Protein AF-A0A8E0ID64-F1 (afdb_monomer)

Radius of gyration: 21.29 Å; Cα contacts (8 Å, |Δi|>4): 47; chains: 1; bounding box: 48×45×59 Å

pLDDT: mean 71.64, std 13.64, range [36.97, 92.06]

Secondary structure (DSSP, 8-state):
----HHHHHTTHHHHHHHHHHHHHHHHHHHHHS-----HHHHHHHHHHHHHHHHHHHHIIIIIHHHH-TT--HHHHHHHHHHHHHHHHHHHHHHHHHHHHHTTTTHHHHHHHHHHHH--

Nearest PDB structures (foldseek):
  5c21-assembly1_B  TM=4.325E-01  e=6.311E+00  Escherichia coli
  3g6b-assembly1_B  TM=3.910E-01  e=6.311E+00  Thermotoga maritima
  3g67-assembly1_B  TM=3.928E-01  e=7.588E+00  Thermotoga maritima

Sequence (119 aa):
FSLGTQGAMKWVPFCLTVINAVVAVEQVSKYWRRDSKLPFTKFGYVVQLISNFLSLSIIVAGSGTKLFPFLGQKGLSLATTVLLIGLGICFYLLVRIRLIEKNQDRYLQQINKFAQSIQ

Structure (mmCIF, N/CA/C/O backbone):
data_AF-A0A8E0ID64-F1
#
_entry.id   AF-A0A8E0ID64-F1
#
loop_
_atom_site.group_PDB
_atom_site.id
_atom_site.type_symbol
_atom_site.label_atom_id
_atom_site.label_alt_id
_atom_site.label_comp_id
_atom_site.label_asym_id
_atom_site.label_entity_id
_atom_site.label_seq_id
_atom_site.pdbx_PDB_ins_code
_atom_site.Cartn_x
_atom_site.Cartn_y
_atom_site.Cartn_z
_atom_site.occupancy
_atom_site.B_iso_or_equiv
_atom_site.auth_seq_id
_atom_site.auth_comp_id
_atom_site.auth_asym_id
_atom_site.auth_atom_id
_atom_site.pdbx_PDB_model_num
ATOM 1 N N . PHE A 1 1 ? 1.763 34.099 -22.390 1.00 45.59 1 PHE A N 1
ATOM 2 C CA . PHE A 1 1 ? 1.768 33.116 -21.287 1.00 45.59 1 PHE A CA 1
ATOM 3 C C . PHE A 1 1 ? 1.832 31.730 -21.929 1.00 45.59 1 PHE A C 1
ATOM 5 O O . PHE A 1 1 ? 0.821 31.249 -22.416 1.00 45.59 1 PHE A O 1
ATOM 12 N N . SER A 1 2 ? 3.032 31.166 -22.115 1.00 36.97 2 SER A N 1
ATOM 13 C CA . SER A 1 2 ? 3.183 29.899 -22.848 1.00 36.97 2 SER A CA 1
ATOM 14 C C . SER A 1 2 ? 2.834 28.730 -21.928 1.00 36.97 2 SER A C 1
ATOM 16 O O . SER A 1 2 ? 3.560 28.456 -20.972 1.00 36.97 2 SER A O 1
ATOM 18 N N . LEU A 1 3 ? 1.722 28.050 -22.217 1.00 50.12 3 LEU A N 1
ATOM 19 C CA . LEU A 1 3 ? 1.341 26.743 -21.667 1.00 50.12 3 LEU A CA 1
ATOM 20 C C . LEU A 1 3 ? 2.252 25.640 -22.247 1.00 50.12 3 LEU A C 1
ATOM 22 O O . LEU A 1 3 ? 1.797 24.656 -22.817 1.00 50.12 3 LEU A O 1
ATOM 26 N N . GLY A 1 4 ? 3.569 25.823 -22.145 1.00 45.56 4 GLY A N 1
ATOM 27 C CA . GLY A 1 4 ? 4.537 24.767 -22.407 1.00 45.56 4 GLY A CA 1
ATOM 28 C C . GLY A 1 4 ? 4.542 23.781 -21.243 1.00 45.56 4 GLY A C 1
ATOM 29 O O . GLY A 1 4 ? 4.392 24.178 -20.088 1.00 45.56 4 GLY A O 1
ATOM 30 N N . THR A 1 5 ? 4.771 22.503 -21.527 1.00 53.50 5 THR A N 1
ATOM 31 C CA . THR A 1 5 ? 4.941 21.401 -20.558 1.00 53.50 5 THR A CA 1
ATOM 32 C C . THR A 1 5 ? 5.849 21.745 -19.364 1.00 53.50 5 THR A C 1
ATOM 34 O O . THR A 1 5 ? 5.618 21.268 -18.255 1.00 53.50 5 THR A O 1
ATOM 37 N N . GLN A 1 6 ? 6.815 22.652 -19.539 1.00 52.25 6 GLN A N 1
ATOM 38 C CA . GLN A 1 6 ? 7.680 23.155 -18.464 1.00 52.25 6 GLN A CA 1
ATOM 39 C C . GLN A 1 6 ? 6.998 24.125 -17.479 1.00 52.25 6 GLN A C 1
ATOM 41 O O . GLN A 1 6 ? 7.415 24.226 -16.326 1.00 52.25 6 GLN A O 1
ATOM 46 N N . GLY A 1 7 ? 5.959 24.848 -17.903 1.00 61.41 7 GLY A N 1
ATOM 47 C CA . GLY A 1 7 ? 5.196 25.768 -17.056 1.00 61.41 7 GLY A CA 1
ATOM 48 C C . GLY A 1 7 ? 4.302 25.034 -16.057 1.00 61.41 7 GLY A C 1
ATOM 49 O O . GLY A 1 7 ? 4.248 25.416 -14.892 1.00 61.41 7 GLY A O 1
ATOM 50 N N . ALA A 1 8 ? 3.665 23.939 -16.486 1.00 60.38 8 ALA A N 1
ATOM 51 C CA . ALA A 1 8 ? 2.820 23.105 -15.629 1.00 60.38 8 ALA A CA 1
ATOM 52 C C . ALA A 1 8 ? 3.637 22.290 -14.608 1.00 60.38 8 ALA A C 1
ATOM 54 O O . ALA A 1 8 ? 3.235 22.168 -13.452 1.00 60.38 8 ALA A O 1
ATOM 55 N N . MET A 1 9 ? 4.822 21.796 -14.996 1.00 60.53 9 MET A N 1
ATOM 56 C CA . MET A 1 9 ? 5.706 21.017 -14.114 1.00 60.53 9 MET A CA 1
ATOM 57 C C . MET A 1 9 ? 6.159 21.778 -12.858 1.00 60.53 9 MET A C 1
ATOM 59 O O . MET A 1 9 ? 6.360 21.159 -11.816 1.00 60.53 9 MET A O 1
ATOM 63 N N . LYS A 1 10 ? 6.257 23.112 -12.909 1.00 65.38 10 LYS A N 1
ATOM 64 C CA . LYS A 1 10 ? 6.633 23.941 -11.747 1.00 65.38 10 LYS A CA 1
ATOM 65 C C . LYS A 1 10 ? 5.578 23.957 -10.641 1.00 65.38 10 LYS A C 1
ATOM 67 O O . LYS A 1 10 ? 5.918 24.180 -9.484 1.00 65.38 10 LYS A O 1
ATOM 72 N N . TRP A 1 11 ? 4.319 23.697 -10.984 1.00 75.69 11 TRP A N 1
ATOM 73 C CA . TRP A 1 11 ? 3.206 23.688 -10.033 1.00 75.69 11 TRP A CA 1
ATOM 74 C C . TRP A 1 11 ? 2.954 22.313 -9.423 1.00 75.69 11 TRP A C 1
ATOM 76 O O . TRP A 1 11 ? 2.309 22.220 -8.383 1.00 75.69 11 TRP A O 1
ATOM 86 N N . VAL A 1 12 ? 3.520 21.252 -10.006 1.00 78.06 12 VAL A N 1
ATOM 87 C CA . VAL A 1 12 ? 3.399 19.876 -9.502 1.00 78.06 12 VAL A CA 1
ATOM 88 C C . VAL A 1 12 ? 3.795 19.748 -8.019 1.00 78.06 12 VAL A C 1
ATOM 90 O O . VAL A 1 12 ? 2.986 19.214 -7.260 1.00 78.06 12 VAL A O 1
ATOM 93 N N . PRO A 1 13 ? 4.947 20.269 -7.541 1.00 71.75 13 PRO A N 1
ATOM 94 C CA . PRO A 1 13 ? 5.303 20.166 -6.124 1.00 71.75 13 PRO A CA 1
ATOM 95 C C . PRO A 1 13 ? 4.343 20.938 -5.207 1.00 71.75 13 PRO A C 1
ATOM 97 O O . PRO A 1 13 ? 4.032 20.479 -4.107 1.00 71.75 13 PRO A O 1
ATOM 100 N N . PHE A 1 14 ? 3.826 22.079 -5.668 1.00 74.81 14 PHE A N 1
ATOM 101 C CA . PHE A 1 14 ? 2.865 22.880 -4.913 1.00 74.81 14 PHE A CA 1
ATOM 102 C C . PHE A 1 14 ? 1.520 22.154 -4.790 1.00 74.81 14 PHE A C 1
ATOM 104 O O . PHE A 1 14 ? 1.009 21.979 -3.685 1.00 74.81 14 PHE A O 1
ATOM 111 N N . CYS A 1 15 ? 0.992 21.631 -5.899 1.00 76.31 15 CYS A N 1
ATOM 112 C CA . CYS A 1 15 ? -0.236 20.838 -5.910 1.00 76.31 15 CYS A CA 1
ATOM 113 C C . CYS A 1 15 ? -0.112 19.580 -5.041 1.00 76.31 15 CYS A C 1
ATOM 115 O O . CYS A 1 15 ? -1.011 19.292 -4.254 1.00 76.31 15 CYS A 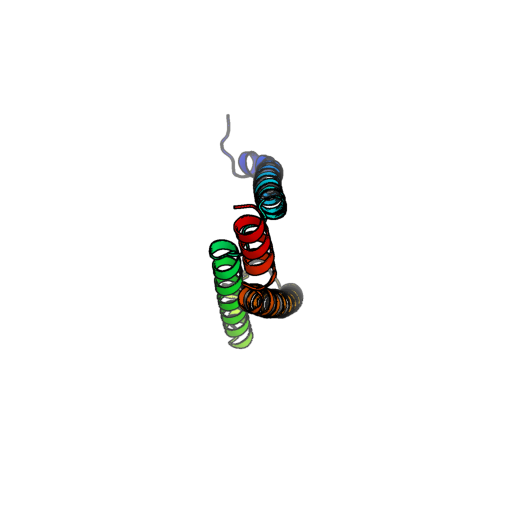O 1
ATOM 117 N N . LEU A 1 16 ? 1.017 18.867 -5.121 1.00 68.69 16 LEU A N 1
ATOM 118 C CA . LEU A 1 16 ? 1.282 17.707 -4.267 1.00 68.69 16 LEU A CA 1
ATOM 119 C C . LEU A 1 16 ? 1.317 18.086 -2.783 1.00 68.69 16 LEU A C 1
ATOM 121 O O . LEU A 1 16 ? 0.796 17.342 -1.955 1.00 68.69 16 LEU A O 1
ATOM 125 N N . THR A 1 17 ? 1.882 19.240 -2.434 1.00 72.94 17 THR A N 1
ATOM 126 C CA . THR A 1 17 ? 1.917 19.718 -1.043 1.00 72.94 17 THR A CA 1
ATOM 127 C C . THR A 1 17 ? 0.519 20.049 -0.528 1.00 72.94 17 THR A C 1
ATOM 129 O O . THR A 1 17 ? 0.164 19.638 0.574 1.00 72.94 17 THR A O 1
ATOM 132 N N . VAL A 1 18 ? -0.306 20.723 -1.335 1.00 76.44 18 VAL A N 1
ATOM 133 C CA . VAL A 1 18 ? -1.694 21.042 -0.967 1.00 76.44 18 VAL A CA 1
ATOM 134 C C . VAL A 1 18 ? -2.517 19.767 -0.784 1.00 76.44 18 VAL A C 1
ATOM 136 O O . VAL A 1 18 ? -3.221 19.635 0.215 1.00 76.44 18 VAL A O 1
ATOM 139 N N . ILE A 1 19 ? -2.381 18.793 -1.688 1.00 72.31 19 ILE A N 1
ATOM 140 C CA . ILE A 1 19 ? -3.064 17.498 -1.570 1.00 72.31 19 ILE A CA 1
ATOM 141 C C . ILE A 1 19 ? -2.624 16.775 -0.290 1.00 72.31 19 ILE A C 1
ATOM 143 O O . ILE A 1 19 ? -3.472 16.303 0.464 1.00 72.31 19 ILE A O 1
ATOM 147 N N . ASN A 1 20 ? -1.322 16.739 0.007 1.00 64.31 20 ASN A N 1
ATOM 148 C CA . ASN A 1 20 ? -0.821 16.130 1.242 1.00 64.31 20 ASN A CA 1
ATOM 149 C C . ASN A 1 20 ? -1.321 16.854 2.500 1.00 64.31 20 ASN A C 1
ATOM 151 O O . ASN A 1 20 ? -1.653 16.192 3.480 1.00 64.31 20 ASN A O 1
ATOM 155 N N . ALA A 1 21 ? -1.422 18.186 2.482 1.00 68.44 21 ALA A N 1
ATOM 156 C CA . ALA A 1 21 ? -1.959 18.960 3.598 1.00 68.44 21 ALA A CA 1
ATOM 157 C C . ALA A 1 21 ? -3.447 18.660 3.835 1.00 68.44 21 ALA A C 1
ATOM 159 O O . ALA A 1 21 ? -3.850 18.448 4.977 1.00 68.44 21 ALA A O 1
ATOM 160 N N . VAL A 1 22 ? -4.251 18.562 2.770 1.00 69.12 22 VAL A N 1
ATOM 161 C CA . VAL A 1 22 ? -5.668 18.169 2.861 1.00 69.12 22 VAL A CA 1
ATOM 162 C C . VAL A 1 22 ? -5.801 16.749 3.415 1.00 69.12 22 VAL A C 1
ATOM 164 O O . VAL A 1 22 ? -6.574 16.527 4.344 1.00 69.12 22 VAL A O 1
ATOM 167 N N . VAL A 1 23 ? -4.991 15.806 2.923 1.00 61.66 23 VAL A N 1
ATOM 168 C CA . VAL A 1 23 ? -4.959 14.427 3.434 1.00 61.66 23 VAL A CA 1
ATOM 169 C C . VAL A 1 23 ? -4.553 14.395 4.910 1.00 61.66 23 VAL A C 1
ATOM 171 O O . VAL A 1 23 ? -5.186 13.700 5.700 1.00 61.66 23 VAL A O 1
ATOM 174 N N . ALA A 1 24 ? -3.543 15.165 5.320 1.00 64.38 24 ALA A N 1
ATOM 175 C CA . ALA A 1 24 ? -3.113 15.242 6.714 1.00 64.38 24 ALA A CA 1
ATOM 176 C C . ALA A 1 24 ? -4.204 15.836 7.619 1.00 64.38 24 ALA A C 1
ATOM 178 O O . ALA A 1 24 ? -4.472 15.285 8.685 1.00 64.38 24 ALA A O 1
ATOM 179 N N . VAL A 1 25 ? -4.879 16.904 7.183 1.00 65.12 25 VAL A N 1
ATOM 180 C CA . VAL A 1 25 ? -6.018 17.498 7.903 1.00 65.12 25 VAL A CA 1
ATOM 181 C C . VAL A 1 25 ? -7.164 16.497 8.025 1.00 65.12 25 VAL A C 1
ATOM 183 O O . VAL A 1 25 ? -7.755 16.378 9.096 1.00 65.12 25 VAL A O 1
ATOM 186 N N . GLU A 1 26 ? -7.450 15.724 6.982 1.00 59.16 26 GLU A N 1
ATOM 187 C CA . GLU A 1 26 ? -8.494 14.703 7.025 1.00 59.16 26 GLU A CA 1
ATOM 188 C C . GLU A 1 26 ? -8.135 13.545 7.971 1.00 59.16 26 GLU A C 1
ATOM 190 O O . GLU A 1 26 ? -8.986 13.073 8.730 1.00 59.16 26 GLU A O 1
ATOM 195 N N . GLN A 1 27 ? -6.864 13.138 8.001 1.00 53.19 27 GLN A N 1
ATOM 196 C CA . GLN A 1 27 ? -6.361 12.122 8.930 1.00 53.19 27 GLN A CA 1
ATOM 197 C C . GLN A 1 27 ? -6.367 12.620 10.384 1.00 53.19 27 GLN A C 1
ATOM 199 O O . GLN A 1 27 ? -6.768 11.879 11.281 1.00 53.19 27 GLN A O 1
ATOM 204 N N . VAL A 1 28 ? -5.997 13.881 10.632 1.00 57.72 28 VAL A N 1
ATOM 205 C CA . VAL A 1 28 ? -6.015 14.502 11.971 1.00 57.72 28 VAL A CA 1
ATOM 206 C C . VAL A 1 28 ? -7.447 14.770 12.449 1.00 57.72 28 VAL A C 1
ATOM 208 O O . VAL A 1 28 ? -7.763 14.539 13.615 1.00 57.72 28 VAL A O 1
ATOM 211 N N . SER A 1 29 ? -8.350 15.183 11.558 1.00 54.88 29 SER A N 1
ATOM 212 C CA . SER A 1 29 ? -9.773 15.359 11.874 1.00 54.88 29 SER A CA 1
ATOM 213 C C . SER A 1 29 ? -10.442 14.020 12.214 1.00 54.88 29 SER A C 1
ATOM 215 O O . SER A 1 29 ? -11.220 13.931 13.169 1.00 54.88 29 SER A O 1
ATOM 217 N N . LYS A 1 30 ? -10.066 12.941 11.512 1.00 53.69 30 LYS A N 1
ATOM 218 C CA . LYS A 1 30 ? -10.472 11.566 11.846 1.00 53.69 30 LYS A CA 1
ATOM 219 C C . LYS A 1 30 ? -9.810 11.037 13.125 1.00 53.69 30 LYS A C 1
ATOM 221 O O . LYS A 1 30 ? -10.419 10.218 13.798 1.00 53.69 30 LYS A O 1
ATOM 226 N N . TYR A 1 31 ? -8.626 11.526 13.500 1.00 50.69 31 TYR A N 1
ATOM 227 C CA . TYR A 1 31 ? -7.988 11.217 14.788 1.00 50.69 31 TYR A CA 1
ATOM 228 C C . TYR A 1 31 ? -8.728 11.858 15.978 1.00 50.69 31 TYR A C 1
ATOM 230 O O . TYR A 1 31 ? -8.786 11.281 17.062 1.00 50.69 31 TYR A O 1
ATOM 238 N N . TRP A 1 32 ? -9.330 13.034 15.771 1.00 49.66 32 TRP A N 1
ATOM 239 C CA . TRP A 1 32 ? -10.097 13.757 16.794 1.00 49.66 32 TRP A CA 1
ATOM 240 C C . TRP A 1 32 ? -11.548 13.284 16.945 1.00 49.66 32 TRP A C 1
ATOM 242 O O . TRP A 1 32 ? -12.117 13.385 18.035 1.00 49.66 32 TRP A O 1
ATOM 252 N N . ARG A 1 33 ? -12.160 12.731 15.891 1.00 48.47 33 ARG A N 1
ATOM 253 C CA . ARG A 1 33 ? -13.469 12.076 16.002 1.00 48.47 33 ARG A CA 1
ATOM 254 C C . ARG A 1 33 ? -13.292 10.651 16.516 1.00 48.47 33 ARG A C 1
ATOM 256 O O . ARG A 1 33 ? -12.821 9.772 15.809 1.00 48.47 33 ARG A O 1
ATOM 263 N N . ARG A 1 34 ? -13.753 10.407 17.743 1.00 48.62 34 ARG A N 1
ATOM 264 C CA . ARG A 1 34 ? -13.841 9.090 18.406 1.00 48.62 34 ARG A CA 1
ATOM 265 C C . ARG A 1 34 ? -14.915 8.180 17.772 1.00 48.62 34 ARG A C 1
ATOM 267 O O . ARG A 1 34 ? -15.576 7.415 18.467 1.00 48.62 34 ARG A O 1
ATOM 274 N N . ASP A 1 35 ? -15.112 8.277 16.461 1.00 48.94 35 ASP A N 1
ATOM 275 C CA . ASP A 1 35 ? -16.030 7.429 15.714 1.00 48.94 35 ASP A CA 1
ATOM 276 C C . ASP A 1 35 ? -15.287 6.153 15.325 1.00 48.94 35 ASP A C 1
ATOM 278 O O . ASP A 1 35 ? -14.326 6.154 14.559 1.00 48.94 35 ASP A O 1
ATOM 282 N N . SER A 1 36 ? -15.697 5.037 15.914 1.00 50.81 36 SER A N 1
ATOM 283 C CA . SER A 1 36 ? -14.994 3.754 15.798 1.00 50.81 36 SER A CA 1
ATOM 284 C C . SER A 1 36 ? -15.337 2.995 14.506 1.00 50.81 36 SER A C 1
ATOM 286 O O . SER A 1 36 ? -14.862 1.881 14.289 1.00 50.81 36 SER A O 1
ATOM 288 N N . LYS A 1 37 ? -16.112 3.624 13.612 1.00 52.31 37 LYS A N 1
ATOM 289 C CA . LYS A 1 37 ? -16.395 3.139 12.261 1.00 52.31 37 LYS A CA 1
ATOM 290 C C . LYS A 1 37 ? -15.548 3.927 11.264 1.00 52.31 37 LYS A C 1
ATOM 292 O O . LYS A 1 37 ? -15.783 5.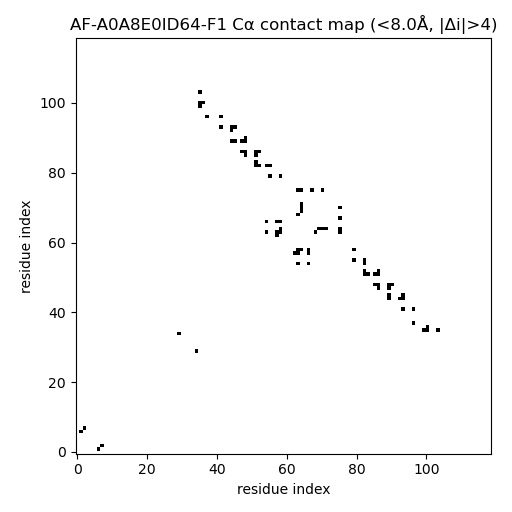106 11.028 1.00 52.31 37 LYS A O 1
ATOM 297 N N . LEU A 1 38 ? -14.591 3.251 10.629 1.00 59.47 38 LEU A N 1
ATOM 298 C CA . LEU A 1 38 ? -13.721 3.815 9.588 1.00 59.47 38 LEU A CA 1
ATOM 299 C C . LEU A 1 38 ? -14.024 3.187 8.208 1.00 59.47 38 LEU A C 1
ATOM 301 O O . LEU A 1 38 ? -13.126 2.599 7.597 1.00 59.47 38 LEU A O 1
ATOM 305 N N . PRO A 1 39 ? -15.268 3.270 7.688 1.00 62.03 39 PRO A N 1
ATOM 306 C CA . PRO A 1 39 ? -15.659 2.565 6.466 1.00 62.03 39 PRO A CA 1
ATOM 307 C C . PRO A 1 39 ? -14.869 3.047 5.241 1.00 62.03 39 PRO A C 1
ATOM 309 O O . PRO A 1 39 ? -14.402 2.226 4.456 1.00 62.03 39 PRO A O 1
ATOM 312 N N . PHE A 1 40 ? -14.629 4.357 5.121 1.00 63.75 40 PHE A N 1
ATOM 313 C CA . PHE A 1 40 ? -13.844 4.932 4.022 1.00 63.75 40 PHE A CA 1
ATOM 314 C C . PHE A 1 40 ? -12.364 4.546 4.089 1.00 63.75 40 PHE A C 1
ATOM 316 O O . PHE A 1 40 ? -11.769 4.202 3.074 1.00 63.75 40 PHE A O 1
ATOM 323 N N . THR A 1 41 ? -11.768 4.541 5.283 1.00 67.25 41 THR A N 1
ATOM 324 C CA . THR A 1 41 ? -10.361 4.155 5.463 1.00 67.25 41 THR A CA 1
ATOM 325 C C . THR A 1 41 ? -10.162 2.664 5.186 1.00 67.25 41 THR A C 1
ATOM 327 O O . THR A 1 41 ? -9.200 2.273 4.529 1.00 67.25 41 THR A O 1
ATOM 330 N N . LYS A 1 42 ? -11.107 1.821 5.618 1.00 67.56 42 LYS A N 1
ATOM 331 C CA . LYS A 1 42 ? -11.135 0.391 5.292 1.00 67.56 42 LYS A CA 1
ATOM 332 C C . LYS A 1 42 ? -11.258 0.166 3.786 1.00 67.56 42 LYS A C 1
ATOM 334 O O . LYS A 1 42 ? -10.494 -0.623 3.239 1.00 67.56 42 LYS A O 1
ATOM 339 N N . PHE A 1 43 ? -12.169 0.877 3.121 1.00 73.31 43 PHE A N 1
ATOM 340 C CA . PHE A 1 43 ? -12.318 0.821 1.667 1.00 73.31 43 PHE A CA 1
ATOM 341 C C . PHE A 1 43 ? -11.022 1.228 0.954 1.00 73.31 43 PHE A C 1
ATOM 343 O O . PHE A 1 43 ? -10.550 0.490 0.093 1.00 73.31 43 PHE A O 1
ATOM 350 N N . GLY A 1 44 ? -10.387 2.322 1.384 1.00 76.31 44 GLY A N 1
ATOM 351 C CA . GLY A 1 44 ? -9.092 2.764 0.864 1.00 76.31 44 GLY A CA 1
ATOM 352 C C . GLY A 1 44 ? -8.001 1.697 0.991 1.00 76.31 44 GLY A C 1
ATOM 353 O O . GLY A 1 44 ? -7.335 1.385 0.005 1.00 76.31 44 GLY A O 1
ATOM 354 N N . TYR A 1 45 ? -7.857 1.064 2.161 1.00 77.25 45 TYR A N 1
ATOM 355 C CA . TYR A 1 45 ? -6.874 -0.012 2.341 1.00 77.25 45 TYR A CA 1
ATOM 356 C C . TYR A 1 45 ? -7.192 -1.267 1.526 1.00 77.25 45 TYR A C 1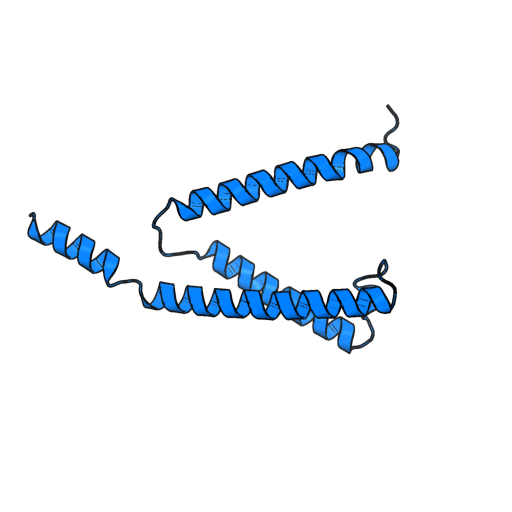
ATOM 358 O O . TYR A 1 45 ? -6.267 -1.916 1.044 1.00 77.25 45 TYR A O 1
ATOM 366 N N . VAL A 1 46 ? -8.46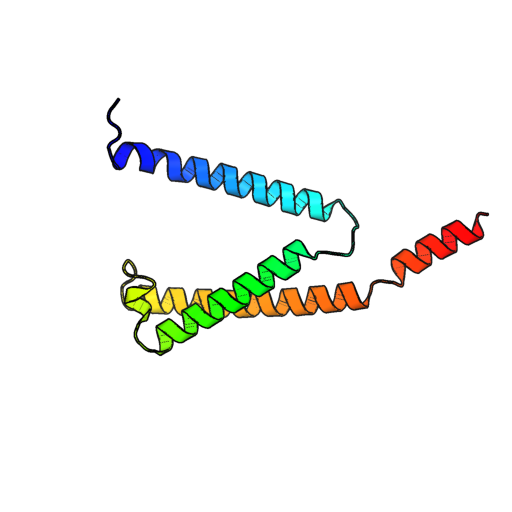8 -1.612 1.334 1.00 76.81 46 VAL A N 1
ATOM 367 C CA . VAL A 1 46 ? -8.862 -2.733 0.463 1.00 76.81 46 VAL A CA 1
ATOM 368 C C . VAL A 1 46 ? -8.511 -2.437 -0.993 1.00 76.81 46 VAL A C 1
ATOM 370 O O . VAL A 1 46 ? -7.896 -3.276 -1.647 1.00 76.81 46 VAL A O 1
ATOM 373 N N . VAL A 1 47 ? -8.840 -1.243 -1.491 1.00 84.12 47 VAL A N 1
ATOM 374 C CA . VAL A 1 47 ? -8.493 -0.825 -2.857 1.00 84.12 47 VAL A CA 1
ATOM 375 C C . VAL A 1 47 ? -6.976 -0.826 -3.055 1.00 84.12 47 VAL A C 1
ATOM 377 O O . VAL A 1 47 ? -6.495 -1.365 -4.051 1.00 84.12 47 VAL A O 1
ATOM 380 N N . GLN A 1 48 ? -6.209 -0.306 -2.093 1.00 82.31 48 GLN A N 1
ATOM 381 C CA . GLN A 1 48 ? -4.746 -0.323 -2.148 1.00 82.31 48 GLN A CA 1
ATOM 382 C C . GLN A 1 48 ? -4.183 -1.751 -2.138 1.00 82.31 48 GLN A C 1
ATOM 384 O O . GLN A 1 48 ? -3.258 -2.049 -2.891 1.00 82.31 48 GLN A O 1
ATOM 389 N N . LEU A 1 49 ? -4.744 -2.644 -1.319 1.00 84.25 49 LEU A N 1
ATOM 390 C CA . LEU A 1 49 ? -4.331 -4.045 -1.252 1.00 84.25 49 LEU A CA 1
ATOM 391 C C . LEU A 1 49 ? -4.572 -4.759 -2.592 1.00 84.25 49 LEU A C 1
ATOM 393 O O . LEU A 1 49 ? -3.670 -5.424 -3.099 1.00 84.25 49 LEU A O 1
ATOM 397 N N . ILE A 1 50 ? -5.750 -4.567 -3.193 1.00 89.94 50 ILE A N 1
ATOM 398 C CA . ILE A 1 50 ? -6.097 -5.126 -4.509 1.00 89.94 50 ILE A CA 1
ATOM 399 C C . ILE A 1 50 ? -5.180 -4.553 -5.594 1.00 89.94 50 ILE A C 1
ATOM 401 O O . ILE A 1 50 ? -4.621 -5.308 -6.387 1.00 89.94 50 ILE A O 1
ATOM 405 N N . SER A 1 51 ? -4.987 -3.233 -5.608 1.00 89.50 51 SER A N 1
ATOM 406 C CA . SER A 1 51 ? -4.132 -2.553 -6.586 1.00 89.50 51 SER A CA 1
ATOM 407 C C . SER A 1 51 ? -2.681 -3.031 -6.501 1.00 89.50 51 SER A C 1
ATOM 409 O O . SER A 1 51 ? -2.074 -3.367 -7.523 1.00 89.50 51 SER A O 1
ATOM 411 N N . ASN A 1 52 ? -2.136 -3.152 -5.285 1.00 88.81 52 ASN A N 1
ATOM 412 C CA . ASN A 1 52 ? -0.781 -3.654 -5.087 1.00 88.81 52 ASN A CA 1
ATOM 413 C C . ASN A 1 52 ? -0.654 -5.115 -5.532 1.00 88.81 52 ASN A C 1
ATOM 415 O O . ASN A 1 52 ? 0.320 -5.460 -6.195 1.00 88.81 52 ASN A O 1
ATOM 419 N N . PHE A 1 53 ? -1.637 -5.961 -5.213 1.00 90.62 53 PHE A N 1
ATOM 420 C CA . PHE A 1 53 ? -1.641 -7.369 -5.615 1.00 90.62 53 PHE A CA 1
ATOM 421 C C . PHE A 1 53 ? -1.710 -7.542 -7.140 1.00 90.62 53 PHE A C 1
ATOM 423 O O . PHE A 1 53 ? -0.950 -8.328 -7.714 1.00 90.62 53 PHE A O 1
ATOM 430 N N . LEU A 1 54 ? -2.573 -6.775 -7.812 1.00 92.06 54 LEU A N 1
ATOM 431 C CA . LEU A 1 54 ? -2.701 -6.806 -9.268 1.00 92.06 54 LEU A CA 1
ATOM 432 C C . LEU A 1 54 ? -1.417 -6.307 -9.944 1.00 92.06 54 LEU A C 1
ATOM 434 O O . LEU A 1 54 ? -0.912 -6.948 -10.863 1.00 92.06 54 LEU A O 1
ATOM 438 N N . SER A 1 55 ? -0.845 -5.213 -9.436 1.00 87.50 55 SER A N 1
ATOM 439 C CA . SER A 1 55 ? 0.426 -4.667 -9.923 1.00 87.50 55 SER A CA 1
ATOM 440 C C . SER A 1 55 ? 1.568 -5.675 -9.777 1.00 87.50 55 SER A C 1
ATOM 442 O O . SER A 1 55 ? 2.344 -5.867 -10.713 1.00 87.50 55 SER A O 1
ATOM 444 N N . LEU A 1 56 ? 1.641 -6.375 -8.639 1.00 90.06 56 LEU A N 1
ATOM 445 C CA . LEU A 1 56 ? 2.629 -7.430 -8.409 1.00 90.06 56 LEU A CA 1
ATOM 446 C C . LEU A 1 56 ? 2.442 -8.598 -9.388 1.00 90.06 56 LEU A C 1
ATOM 448 O O . LEU A 1 56 ? 3.412 -9.077 -9.969 1.00 90.06 56 LEU A O 1
ATOM 452 N N . SER A 1 57 ? 1.194 -9.010 -9.623 1.00 88.88 57 SER A N 1
ATOM 453 C CA . SER A 1 57 ? 0.858 -10.082 -10.569 1.00 88.88 57 SER A CA 1
ATOM 454 C C . SER A 1 57 ? 1.293 -9.741 -12.000 1.00 88.88 57 SER A C 1
ATOM 456 O O . SER A 1 57 ? 1.862 -10.582 -12.692 1.00 88.88 57 SER A O 1
ATOM 458 N N . ILE A 1 58 ? 1.102 -8.488 -12.427 1.00 89.25 58 ILE A N 1
ATOM 459 C CA . ILE A 1 58 ? 1.530 -7.995 -13.747 1.00 89.25 58 ILE A CA 1
ATOM 460 C C . ILE A 1 58 ? 3.060 -7.975 -13.872 1.00 89.25 58 ILE A C 1
ATOM 462 O O . ILE A 1 58 ? 3.599 -8.314 -14.930 1.00 89.25 58 ILE A O 1
ATOM 466 N N . ILE A 1 59 ? 3.768 -7.594 -12.802 1.00 87.69 59 ILE A N 1
ATOM 467 C CA . ILE A 1 59 ? 5.236 -7.632 -12.761 1.00 87.69 59 ILE A CA 1
ATOM 468 C C . ILE A 1 59 ? 5.737 -9.075 -12.891 1.00 87.69 59 ILE A C 1
ATOM 470 O O . ILE A 1 59 ? 6.599 -9.335 -13.731 1.00 87.69 59 ILE A O 1
ATOM 474 N N . VAL A 1 60 ? 5.174 -10.011 -12.119 1.00 87.06 60 VAL A N 1
ATOM 475 C CA . VAL A 1 60 ? 5.547 -11.439 -12.156 1.00 87.06 60 VAL A CA 1
ATOM 476 C C . VAL A 1 60 ? 5.242 -12.071 -13.518 1.00 87.06 60 VAL A C 1
ATOM 478 O O . VAL A 1 60 ? 6.029 -12.875 -14.005 1.00 87.06 60 VAL A O 1
ATOM 481 N N . ALA A 1 61 ? 4.167 -11.648 -14.190 1.00 88.94 61 ALA A N 1
ATOM 482 C CA . ALA A 1 61 ? 3.836 -12.060 -15.557 1.00 88.94 61 ALA A CA 1
ATOM 483 C C . ALA A 1 61 ? 4.762 -11.461 -16.644 1.00 88.94 61 ALA A C 1
ATOM 485 O O . ALA A 1 61 ? 4.492 -11.603 -17.836 1.00 88.94 61 ALA A O 1
ATOM 486 N N . GLY A 1 62 ? 5.827 -10.744 -16.267 1.00 85.75 62 GLY A N 1
ATOM 487 C CA . GLY A 1 62 ? 6.809 -10.172 -17.194 1.00 85.75 62 GLY A CA 1
ATOM 488 C C . GLY A 1 62 ? 6.359 -8.885 -17.894 1.00 85.75 62 GLY A C 1
ATOM 489 O O . GLY A 1 62 ? 7.084 -8.358 -18.733 1.00 85.75 62 GLY A O 1
ATOM 490 N N . SER A 1 63 ? 5.190 -8.337 -17.543 1.00 86.88 63 SER A N 1
ATOM 491 C CA . SER A 1 63 ? 4.636 -7.110 -18.142 1.00 86.88 63 SER A CA 1
ATOM 492 C C . SER A 1 63 ? 4.822 -5.864 -17.268 1.00 86.88 63 SER A C 1
ATOM 494 O O . SER A 1 63 ? 4.213 -4.825 -17.525 1.00 86.88 63 SER A O 1
ATOM 496 N N . GLY A 1 64 ? 5.684 -5.923 -16.249 1.00 81.31 64 GLY A N 1
ATOM 497 C CA . GLY A 1 64 ? 5.916 -4.804 -15.330 1.00 81.31 64 GLY A CA 1
ATOM 498 C C . GLY A 1 64 ? 6.423 -3.526 -16.007 1.00 81.31 64 GLY A C 1
ATOM 499 O O . GLY A 1 64 ? 6.061 -2.433 -15.584 1.00 81.31 64 GLY A O 1
ATOM 500 N N . THR A 1 65 ? 7.188 -3.638 -17.097 1.00 80.25 65 THR A N 1
ATOM 501 C CA . THR A 1 65 ? 7.667 -2.485 -17.882 1.00 80.25 65 THR A CA 1
ATOM 502 C C . THR A 1 65 ? 6.554 -1.781 -18.658 1.00 80.25 65 THR A C 1
ATOM 504 O O . THR A 1 65 ? 6.710 -0.621 -19.014 1.00 80.25 65 THR A O 1
ATOM 507 N N . LYS A 1 66 ? 5.403 -2.430 -18.889 1.00 83.19 66 LYS A N 1
ATOM 508 C CA . LYS A 1 66 ? 4.209 -1.760 -19.434 1.00 83.19 66 LYS A CA 1
ATOM 509 C C . LYS A 1 66 ? 3.477 -0.952 -18.364 1.00 83.19 66 LYS A C 1
ATOM 511 O O . LYS A 1 66 ? 2.917 0.094 -18.669 1.00 83.19 66 LYS A O 1
ATOM 516 N N . LEU A 1 67 ? 3.489 -1.440 -17.123 1.00 80.25 67 LEU A N 1
ATOM 517 C CA . LEU A 1 67 ? 2.858 -0.783 -15.977 1.00 80.25 67 LEU A CA 1
ATOM 518 C C . LEU A 1 67 ? 3.696 0.405 -15.474 1.00 80.25 67 LEU A C 1
AT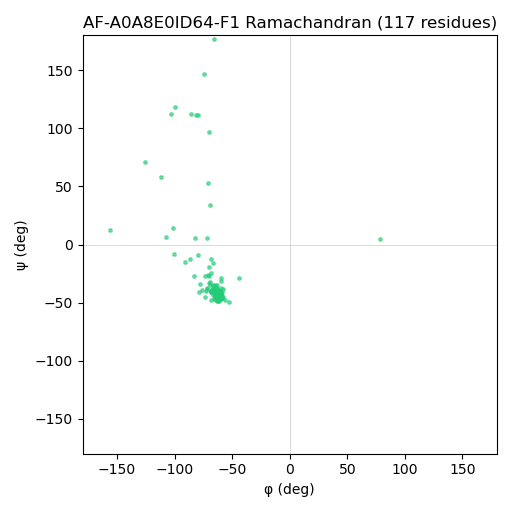OM 520 O O . LEU A 1 67 ? 3.156 1.454 -15.137 1.00 80.25 67 LEU A O 1
ATOM 524 N N . PHE A 1 68 ? 5.021 0.249 -15.473 1.00 82.12 68 PHE A N 1
ATOM 525 C CA . PHE A 1 68 ? 5.984 1.268 -15.063 1.00 82.12 68 PHE A CA 1
ATOM 526 C C . PHE A 1 68 ? 7.024 1.520 -16.169 1.00 82.12 68 PHE A C 1
ATOM 528 O O . PHE A 1 68 ? 8.192 1.166 -16.005 1.00 82.12 68 PHE A O 1
ATOM 535 N N . PRO A 1 69 ? 6.637 2.154 -17.293 1.00 78.31 69 PRO A N 1
ATOM 536 C CA . PRO A 1 69 ? 7.515 2.332 -18.459 1.00 78.31 69 PRO A CA 1
ATOM 537 C C . PRO A 1 69 ? 8.713 3.253 -18.204 1.00 78.31 69 PRO A C 1
ATOM 539 O O . PRO A 1 69 ? 9.681 3.245 -18.956 1.00 78.31 69 PRO A O 1
ATOM 542 N N . PHE A 1 70 ? 8.669 4.030 -17.124 1.00 84.25 70 PHE A N 1
ATOM 543 C CA . PHE A 1 70 ? 9.736 4.938 -16.701 1.00 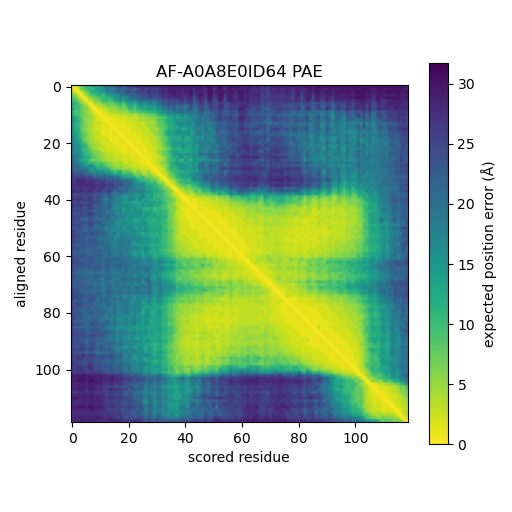84.25 70 PHE A CA 1
ATOM 544 C C . PHE A 1 70 ? 10.790 4.245 -15.823 1.00 84.25 70 PHE A C 1
ATOM 546 O O . PHE A 1 70 ? 11.842 4.821 -15.549 1.00 84.25 70 PHE A O 1
ATOM 553 N N . LEU A 1 71 ? 10.505 3.030 -15.338 1.00 80.25 71 LEU A N 1
ATOM 554 C CA . LEU A 1 71 ? 11.397 2.282 -14.460 1.00 80.25 71 LEU A CA 1
ATOM 555 C C . LEU A 1 71 ? 12.177 1.244 -15.268 1.00 80.25 71 LEU A C 1
ATOM 557 O O . LEU A 1 71 ? 11.613 0.301 -15.817 1.00 80.25 71 LEU A O 1
ATOM 561 N N . GLY A 1 72 ? 13.504 1.383 -15.286 1.00 81.50 72 GLY A N 1
ATOM 562 C CA . GLY A 1 72 ? 14.392 0.317 -15.753 1.00 81.50 72 GLY A CA 1
ATOM 563 C C . GLY A 1 72 ? 14.344 -0.907 -14.830 1.00 81.50 72 GLY A C 1
ATOM 564 O 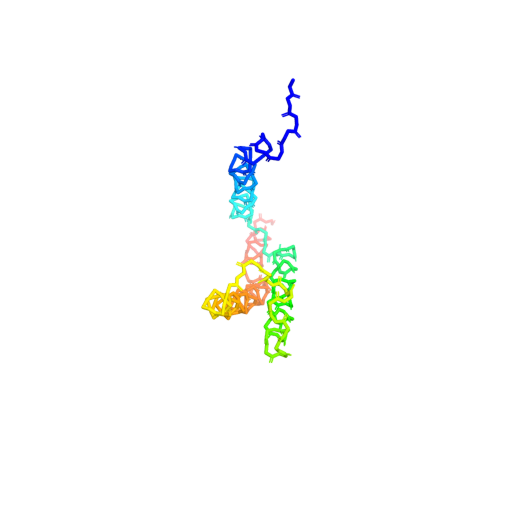O . GLY A 1 72 ? 13.733 -0.881 -13.764 1.00 81.50 72 GLY A O 1
ATOM 565 N N . GLN A 1 73 ? 15.052 -1.979 -15.181 1.00 80.00 73 GLN A N 1
ATOM 566 C CA . GLN A 1 73 ? 14.968 -3.262 -14.464 1.00 80.00 73 GLN A CA 1
ATOM 567 C C . GLN A 1 73 ? 15.315 -3.172 -12.965 1.00 80.00 73 GLN A C 1
ATOM 569 O O . GLN A 1 73 ? 14.631 -3.761 -12.129 1.00 80.00 73 GLN A O 1
ATOM 574 N N . LYS A 1 74 ? 16.313 -2.352 -12.599 1.00 82.69 74 LYS A N 1
ATOM 575 C CA . LYS A 1 74 ? 16.626 -2.039 -11.190 1.00 82.69 74 LYS A CA 1
ATOM 576 C C . LYS A 1 74 ? 15.493 -1.266 -10.497 1.00 82.69 74 LYS A C 1
ATOM 578 O O . LYS A 1 74 ? 15.174 -1.544 -9.346 1.00 82.69 74 LYS A O 1
ATOM 583 N N . GLY A 1 75 ? 14.857 -0.331 -11.206 1.00 84.06 75 GLY A N 1
ATOM 584 C CA . GLY A 1 75 ? 13.693 0.414 -10.718 1.00 84.06 75 GLY A CA 1
ATOM 585 C C . GLY A 1 75 ? 12.470 -0.482 -10.517 1.00 84.06 75 GLY A C 1
ATOM 586 O O . GLY A 1 75 ? 11.748 -0.318 -9.540 1.00 84.06 75 GLY A O 1
ATOM 587 N N . LEU A 1 76 ? 12.290 -1.487 -11.375 1.00 86.44 76 LEU A N 1
ATOM 588 C CA . LEU A 1 76 ? 11.236 -2.490 -11.241 1.00 86.44 76 LEU A CA 1
ATOM 589 C C . LEU A 1 76 ? 11.414 -3.342 -9.975 1.00 86.44 76 LEU A C 1
ATOM 591 O O . LEU A 1 76 ? 10.444 -3.620 -9.270 1.00 86.44 76 LEU A O 1
ATOM 595 N N . SER A 1 77 ? 12.659 -3.713 -9.651 1.00 85.75 77 SER A N 1
ATOM 596 C CA . SER A 1 77 ? 12.977 -4.415 -8.402 1.00 85.75 77 SER A CA 1
ATOM 597 C C . SER A 1 77 ? 12.630 -3.565 -7.179 1.00 85.75 77 SER A C 1
ATOM 599 O O . SER A 1 77 ? 12.023 -4.074 -6.241 1.00 85.75 77 SER A O 1
ATOM 601 N N . LEU A 1 78 ? 12.959 -2.268 -7.197 1.00 87.00 78 LEU A N 1
ATOM 602 C CA . LEU A 1 78 ? 12.593 -1.343 -6.119 1.00 87.00 78 LEU A CA 1
ATOM 603 C C . LEU A 1 78 ? 11.073 -1.177 -6.001 1.00 87.00 78 LEU A C 1
ATOM 605 O O . LEU A 1 78 ? 10.537 -1.255 -4.897 1.00 87.00 78 LEU A O 1
ATOM 609 N N . ALA A 1 79 ? 10.369 -1.011 -7.125 1.00 86.50 79 ALA A N 1
ATOM 610 C CA . ALA A 1 79 ? 8.909 -0.931 -7.152 1.00 86.50 79 ALA A CA 1
ATOM 611 C C . ALA A 1 79 ? 8.264 -2.192 -6.563 1.00 86.50 79 ALA A C 1
ATOM 613 O O . ALA A 1 79 ? 7.324 -2.093 -5.780 1.00 86.50 79 ALA A O 1
ATOM 614 N N . THR A 1 80 ? 8.811 -3.368 -6.870 1.00 88.75 80 THR A N 1
ATOM 615 C CA . THR A 1 80 ? 8.345 -4.644 -6.310 1.00 88.75 80 THR A CA 1
ATOM 616 C C . THR A 1 80 ? 8.496 -4.669 -4.790 1.00 88.75 80 THR A C 1
ATOM 618 O O . THR A 1 80 ? 7.539 -4.991 -4.088 1.00 88.75 80 THR A O 1
ATOM 621 N N . THR A 1 81 ? 9.649 -4.253 -4.259 1.00 88.56 81 THR A N 1
ATOM 622 C CA . THR A 1 81 ? 9.868 -4.149 -2.807 1.00 88.56 81 THR A CA 1
ATOM 623 C C . THR A 1 81 ? 8.871 -3.193 -2.150 1.00 88.56 81 THR A C 1
ATOM 625 O O . THR A 1 81 ? 8.284 -3.526 -1.122 1.00 88.56 81 THR A O 1
ATOM 628 N N . VAL A 1 82 ? 8.622 -2.029 -2.756 1.00 88.56 82 VAL A N 1
ATOM 629 C CA . VAL A 1 82 ? 7.644 -1.053 -2.248 1.00 88.56 82 VAL A CA 1
ATOM 630 C C . VAL A 1 82 ? 6.222 -1.621 -2.269 1.00 88.56 82 VAL A C 1
ATOM 632 O O . VAL A 1 82 ? 5.493 -1.460 -1.290 1.00 88.56 82 VAL A O 1
ATOM 635 N N . LEU A 1 83 ? 5.830 -2.330 -3.332 1.00 89.12 83 LEU A N 1
ATOM 636 C CA . LEU A 1 83 ? 4.523 -2.990 -3.429 1.00 89.12 83 LEU A CA 1
ATOM 637 C C . LEU A 1 83 ? 4.344 -4.070 -2.353 1.00 89.12 83 LEU A C 1
ATOM 639 O O . LEU A 1 83 ? 3.272 -4.155 -1.750 1.00 89.12 83 LEU A O 1
ATOM 643 N N . LEU A 1 84 ? 5.389 -4.853 -2.067 1.00 90.12 84 LEU A N 1
ATOM 644 C CA . LEU A 1 84 ? 5.380 -5.859 -0.999 1.00 90.12 84 LEU A CA 1
ATOM 645 C C . LEU A 1 84 ? 5.238 -5.222 0.388 1.00 90.12 84 LEU A C 1
ATOM 647 O O . LEU A 1 84 ? 4.411 -5.665 1.187 1.00 90.12 84 LEU A O 1
ATOM 651 N N . ILE A 1 85 ? 5.984 -4.149 0.661 1.00 90.31 85 ILE A N 1
ATOM 652 C CA . ILE A 1 85 ? 5.849 -3.382 1.908 1.00 90.31 85 ILE A CA 1
ATOM 653 C C . ILE A 1 85 ? 4.429 -2.812 2.022 1.00 90.31 85 ILE A C 1
ATOM 655 O O . ILE A 1 85 ? 3.785 -2.948 3.063 1.00 90.31 85 ILE A O 1
ATOM 659 N N . GLY A 1 86 ? 3.904 -2.236 0.937 1.00 81.94 86 GLY A N 1
ATOM 660 C CA . GLY A 1 86 ? 2.548 -1.696 0.880 1.00 81.94 86 GLY A CA 1
ATOM 661 C C . GLY A 1 86 ? 1.470 -2.751 1.145 1.00 81.94 86 GLY A C 1
ATOM 662 O O . GLY A 1 86 ? 0.511 -2.470 1.865 1.00 81.94 86 GLY A O 1
ATOM 663 N N . LEU A 1 87 ? 1.631 -3.971 0.618 1.00 87.50 87 LEU A N 1
ATOM 664 C CA . LEU A 1 87 ? 0.761 -5.114 0.925 1.00 87.50 87 LEU A CA 1
ATOM 665 C C . LEU A 1 87 ? 0.801 -5.470 2.413 1.00 87.50 87 LEU A C 1
ATOM 667 O O . LEU A 1 87 ? -0.256 -5.590 3.034 1.00 87.50 87 LEU A O 1
ATOM 671 N N . GLY A 1 88 ? 2.000 -5.588 2.990 1.00 81.19 88 GLY A N 1
ATOM 672 C CA . GLY A 1 88 ? 2.178 -5.909 4.407 1.00 81.19 88 GLY A CA 1
ATOM 673 C C . GLY A 1 88 ? 1.531 -4.874 5.330 1.00 81.19 88 GLY A C 1
ATOM 674 O O . GLY A 1 88 ? 0.774 -5.234 6.234 1.00 81.19 88 GLY A O 1
ATOM 675 N N . ILE A 1 89 ? 1.757 -3.585 5.060 1.00 82.44 89 ILE A N 1
ATOM 676 C CA . ILE A 1 89 ? 1.174 -2.481 5.834 1.00 82.44 89 ILE A CA 1
ATOM 677 C C . ILE A 1 89 ? -0.356 -2.470 5.707 1.00 82.44 89 ILE A C 1
ATOM 679 O O . ILE A 1 89 ? -1.047 -2.406 6.725 1.00 82.44 89 ILE A O 1
ATOM 683 N N . CYS A 1 90 ? -0.907 -2.578 4.490 1.00 81.44 90 CYS A N 1
ATOM 684 C CA . CYS A 1 90 ? -2.362 -2.594 4.287 1.00 81.44 90 CYS A CA 1
ATOM 685 C C . CYS A 1 90 ? -3.020 -3.786 4.988 1.00 81.44 90 CYS A C 1
ATOM 687 O O . CYS A 1 90 ? -4.059 -3.629 5.631 1.00 81.44 90 CYS A O 1
ATOM 689 N N . PHE A 1 91 ? -2.404 -4.966 4.909 1.00 80.31 91 PHE A N 1
ATOM 690 C CA . PHE A 1 91 ? -2.892 -6.156 5.596 1.00 80.31 91 PHE A CA 1
ATOM 691 C C . PHE A 1 91 ? -2.886 -5.972 7.119 1.00 80.31 91 PHE A C 1
ATOM 693 O O . PHE A 1 91 ? -3.911 -6.200 7.767 1.00 80.31 91 PHE A O 1
ATOM 700 N N . TYR A 1 92 ? -1.777 -5.492 7.692 1.00 79.31 92 TYR A N 1
ATOM 701 C CA . TYR A 1 92 ? -1.675 -5.210 9.126 1.00 79.31 92 TYR A CA 1
ATOM 702 C C . TYR A 1 92 ? -2.742 -4.208 9.593 1.00 79.31 92 TYR A C 1
ATOM 704 O O . TYR A 1 92 ? -3.420 -4.441 10.598 1.00 79.31 92 TYR A O 1
ATOM 712 N N . LEU A 1 93 ? -2.944 -3.123 8.841 1.00 75.94 93 LEU A N 1
ATOM 713 C CA . LEU A 1 93 ? -3.946 -2.105 9.156 1.00 75.94 93 LEU A CA 1
ATOM 714 C C . LEU A 1 93 ? -5.374 -2.649 9.049 1.00 75.94 93 LEU A C 1
ATOM 716 O O . LEU A 1 93 ? -6.194 -2.353 9.915 1.00 75.94 93 LEU A O 1
ATOM 720 N N . LEU A 1 94 ? -5.673 -3.501 8.065 1.00 77.19 94 LEU A N 1
ATOM 721 C CA . LEU A 1 94 ? -6.971 -4.176 7.956 1.00 77.19 94 LEU A CA 1
ATOM 722 C C . LEU A 1 94 ? -7.233 -5.124 9.129 1.00 77.19 94 LEU A C 1
ATOM 724 O O . LEU A 1 94 ? -8.346 -5.145 9.657 1.00 77.19 94 LEU A O 1
ATOM 728 N N . VAL A 1 95 ? -6.224 -5.879 9.572 1.00 78.19 95 VAL A N 1
ATOM 729 C CA . VAL A 1 95 ? -6.324 -6.725 10.772 1.00 78.19 95 VAL A CA 1
ATOM 730 C C . VAL A 1 95 ? -6.567 -5.867 12.015 1.00 78.19 95 VAL A C 1
ATOM 732 O O . VAL A 1 95 ? -7.465 -6.174 12.799 1.00 78.19 95 VAL A O 1
ATOM 735 N N . ARG A 1 96 ? -5.836 -4.757 12.172 1.00 75.94 96 ARG A N 1
ATOM 736 C CA . ARG A 1 96 ? -6.040 -3.790 13.264 1.00 75.94 96 ARG A CA 1
ATOM 737 C C . ARG A 1 96 ? -7.439 -3.183 13.245 1.00 75.94 96 ARG A C 1
ATOM 739 O O . ARG A 1 96 ? -8.076 -3.154 14.292 1.00 75.94 96 ARG A O 1
ATOM 746 N N . ILE A 1 97 ? -7.936 -2.754 12.084 1.00 72.88 97 ILE A N 1
ATOM 747 C CA . ILE A 1 97 ? -9.298 -2.224 11.925 1.00 72.88 97 ILE A CA 1
ATOM 748 C C . ILE A 1 97 ? -10.321 -3.288 12.310 1.00 72.88 97 ILE A C 1
ATOM 750 O O . ILE A 1 97 ? -11.209 -2.990 13.097 1.00 72.88 97 ILE A O 1
ATOM 754 N N . ARG A 1 98 ? -10.169 -4.537 11.852 1.00 71.69 98 ARG A N 1
ATOM 755 C CA . ARG A 1 98 ? -11.052 -5.639 12.273 1.00 71.69 98 ARG A CA 1
ATOM 756 C C . ARG A 1 98 ? -11.002 -5.869 13.782 1.00 71.69 98 ARG A C 1
ATOM 758 O O . ARG A 1 98 ? -12.031 -6.162 14.374 1.00 71.69 98 ARG A O 1
ATOM 765 N N . LEU A 1 99 ? -9.837 -5.737 14.414 1.00 67.50 99 LEU A N 1
ATOM 766 C CA . LEU A 1 99 ? -9.679 -5.894 15.863 1.00 67.50 99 LEU A CA 1
ATOM 767 C C . LEU A 1 99 ? -10.323 -4.739 16.653 1.00 67.50 99 LEU A C 1
ATOM 769 O O . LEU A 1 99 ? -10.839 -4.965 17.747 1.00 67.50 99 LEU A O 1
ATOM 773 N N . ILE A 1 100 ? -10.303 -3.523 16.096 1.00 65.50 100 ILE A N 1
ATOM 774 C CA . ILE A 1 100 ? -10.969 -2.328 16.638 1.00 65.50 100 ILE A CA 1
ATOM 775 C C . ILE A 1 100 ? -12.486 -2.425 16.437 1.00 65.50 100 ILE A C 1
ATOM 777 O O . ILE A 1 100 ? -13.226 -2.213 17.390 1.00 65.50 100 ILE A O 1
ATOM 781 N N . GLU A 1 101 ? -12.952 -2.820 15.248 1.00 63.38 101 GLU A N 1
ATOM 782 C CA . GLU A 1 101 ? -14.369 -3.085 14.951 1.00 63.38 101 GLU A CA 1
ATOM 783 C C . GLU A 1 101 ? -14.906 -4.204 15.852 1.00 63.38 101 GLU A C 1
ATOM 785 O O . GLU A 1 101 ? -15.980 -4.071 16.425 1.00 63.38 101 GLU A O 1
ATOM 790 N N . LYS A 1 102 ? -14.125 -5.268 16.078 1.00 65.75 102 LYS A N 1
ATOM 791 C CA . LYS A 1 102 ? -14.470 -6.349 17.015 1.00 65.75 102 LYS A CA 1
ATOM 792 C C . LYS A 1 102 ? -14.444 -5.903 18.492 1.00 65.75 102 LYS A C 1
ATOM 794 O O . LYS A 1 102 ? -14.948 -6.628 19.342 1.00 65.75 102 LYS A O 1
ATOM 799 N N . ASN A 1 103 ? -13.881 -4.728 18.801 1.00 56.22 103 ASN A N 1
ATOM 800 C CA . ASN A 1 103 ? -13.907 -4.076 20.120 1.00 56.22 103 ASN A CA 1
ATOM 801 C C . ASN A 1 103 ? -14.824 -2.835 20.187 1.00 56.22 103 ASN A C 1
ATOM 803 O O . ASN A 1 103 ? -14.889 -2.189 21.237 1.00 56.22 103 ASN A O 1
ATOM 807 N N . GLN A 1 104 ? -15.594 -2.544 19.131 1.00 53.16 104 GLN A N 1
ATOM 808 C CA . GLN A 1 104 ? -16.927 -1.977 19.312 1.00 53.16 104 GLN A CA 1
ATOM 809 C C . GLN A 1 104 ? -17.755 -3.121 19.909 1.00 53.16 104 GLN A C 1
ATOM 811 O O . GLN A 1 104 ? -18.141 -4.055 19.222 1.00 53.16 104 GLN A O 1
ATOM 816 N N . ASP A 1 105 ? -17.928 -3.195 21.222 1.00 53.31 105 ASP A N 1
ATOM 817 C CA . ASP A 1 105 ? -18.807 -2.220 21.843 1.00 53.31 105 ASP A CA 1
ATOM 818 C C . ASP A 1 105 ? -18.514 -1.981 23.338 1.00 53.31 105 ASP A C 1
ATOM 820 O O . ASP A 1 105 ? -19.314 -1.360 24.009 1.00 53.31 105 ASP A O 1
ATOM 824 N N . ARG A 1 106 ? -17.394 -2.428 23.933 1.00 52.28 106 ARG A N 1
ATOM 825 C CA . ARG A 1 106 ? -17.243 -2.304 25.407 1.00 52.28 106 ARG A CA 1
ATOM 826 C C . ARG A 1 106 ? -17.074 -0.870 25.916 1.00 52.28 106 ARG A C 1
ATOM 828 O O . ARG A 1 106 ? -17.590 -0.563 26.983 1.00 52.28 106 ARG A O 1
ATOM 835 N N . TYR A 1 107 ? -16.397 0.009 25.178 1.00 51.03 107 TYR A N 1
ATOM 836 C CA . TYR A 1 107 ? -16.189 1.398 25.613 1.00 51.03 107 TYR A CA 1
ATOM 837 C C . TYR A 1 107 ? -17.432 2.275 25.381 1.00 51.03 107 TYR A C 1
ATOM 839 O O . TYR A 1 107 ? -17.822 3.027 26.268 1.00 51.03 107 TYR A O 1
ATOM 847 N N . LEU A 1 108 ? -18.116 2.117 24.238 1.00 53.50 108 LEU A N 1
ATOM 848 C CA . LEU A 1 108 ? -19.416 2.756 23.987 1.00 53.50 108 LEU A CA 1
ATOM 849 C C . LEU A 1 108 ? -20.512 2.185 24.898 1.00 53.50 108 LEU A C 1
ATOM 851 O O . LEU A 1 108 ? -21.292 2.955 25.450 1.00 53.50 108 LEU A O 1
ATOM 855 N N . GLN A 1 109 ? -20.521 0.871 25.158 1.00 57.84 109 GLN A N 1
ATOM 856 C CA . GLN A 1 109 ? -21.393 0.271 26.174 1.00 57.84 109 GLN A CA 1
ATOM 857 C C . GLN A 1 109 ? -21.078 0.779 27.574 1.00 57.84 109 GLN A C 1
ATOM 859 O O . GLN A 1 109 ? -22.007 0.951 28.348 1.00 57.84 109 GLN A O 1
ATOM 864 N N . GLN A 1 110 ? -19.815 1.016 27.937 1.00 62.19 110 GLN A N 1
ATOM 865 C CA . GLN A 1 110 ? -19.489 1.588 29.246 1.00 62.19 110 GLN A CA 1
ATOM 866 C C . GLN A 1 110 ? -19.955 3.038 29.368 1.00 62.19 110 GLN A C 1
ATOM 868 O O . GLN A 1 110 ? -20.515 3.387 30.400 1.00 62.19 110 GLN A O 1
ATOM 873 N N . ILE A 1 111 ? -19.800 3.856 28.324 1.00 67.19 111 ILE A N 1
ATOM 874 C CA . ILE A 1 111 ? -20.308 5.236 28.315 1.00 67.19 111 ILE A CA 1
ATOM 875 C C . ILE A 1 111 ? -21.842 5.252 28.371 1.00 67.19 111 ILE A C 1
ATOM 877 O O . ILE A 1 111 ? -22.404 5.995 29.168 1.00 67.19 111 ILE A O 1
ATOM 881 N N . ASN A 1 112 ? -22.521 4.388 27.608 1.00 63.34 112 ASN A N 1
ATOM 882 C CA . ASN A 1 112 ? -23.978 4.246 27.678 1.00 63.34 112 ASN A CA 1
ATOM 883 C C . ASN A 1 112 ? -24.446 3.705 29.034 1.00 63.34 112 ASN A C 1
ATOM 885 O O . ASN A 1 112 ? -25.434 4.195 29.565 1.00 63.34 112 ASN A O 1
ATOM 889 N N . LYS A 1 113 ? -23.731 2.745 29.634 1.00 70.56 113 LYS A N 1
ATOM 890 C CA . LYS A 1 113 ? -24.033 2.245 30.985 1.00 70.56 113 LYS A CA 1
ATOM 891 C C . LYS A 1 113 ? -23.848 3.326 32.048 1.00 70.56 113 LYS A C 1
ATOM 893 O O . LYS A 1 113 ? -24.673 3.417 32.945 1.00 70.56 113 LYS A O 1
ATOM 898 N N . PHE A 1 114 ? -22.817 4.163 31.928 1.00 72.81 114 PHE A N 1
ATOM 899 C CA . PHE A 1 114 ? -22.641 5.326 32.799 1.00 72.81 114 PHE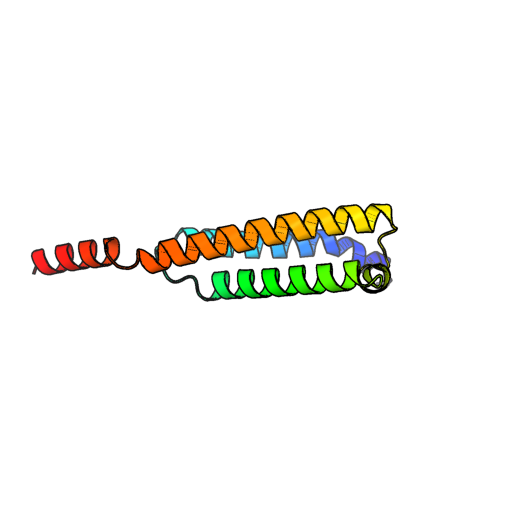 A CA 1
ATOM 900 C C . PHE A 1 114 ? -23.760 6.355 32.606 1.00 72.81 114 PHE A C 1
ATOM 902 O O . PHE A 1 114 ? -24.333 6.816 33.588 1.00 72.81 114 PHE A O 1
ATOM 909 N N . ALA A 1 115 ? -24.119 6.674 31.361 1.00 70.06 115 ALA A N 1
ATOM 910 C CA . ALA A 1 115 ? -25.212 7.598 31.061 1.00 70.06 115 ALA A CA 1
ATOM 911 C C . ALA A 1 115 ? -26.563 7.092 31.598 1.00 70.06 115 ALA A C 1
ATOM 913 O O . ALA A 1 115 ? -27.320 7.867 32.170 1.00 70.06 115 ALA A O 1
ATOM 914 N N . GLN A 1 116 ? -26.827 5.787 31.489 1.00 73.12 116 GLN A N 1
ATOM 915 C CA . GLN A 1 116 ? -28.027 5.148 32.039 1.00 73.12 116 GLN A CA 1
ATOM 916 C C . GLN A 1 116 ? -28.031 5.060 33.568 1.00 73.12 116 GLN A C 1
ATOM 918 O O . GLN A 1 116 ? -29.102 5.019 34.150 1.00 73.12 116 GLN A O 1
ATOM 923 N N . SER A 1 117 ? -26.867 5.033 34.224 1.00 69.56 117 SER A N 1
ATOM 924 C CA . SER A 1 117 ? -26.784 5.050 35.694 1.00 69.56 117 SER A CA 1
ATOM 925 C C . SER A 1 117 ? -26.952 6.439 36.323 1.00 69.56 117 SER A C 1
ATOM 927 O O . SER A 1 117 ? -27.005 6.541 37.544 1.00 69.56 117 SER A O 1
ATOM 929 N N . ILE A 1 118 ? -26.974 7.501 35.509 1.00 67.31 118 ILE A N 1
ATOM 93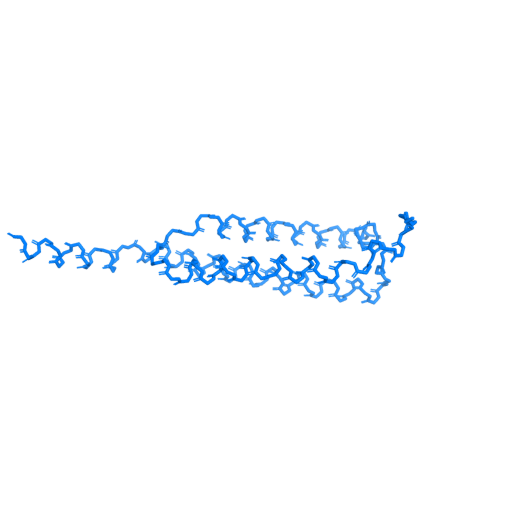0 C CA . ILE A 1 118 ? -27.151 8.893 35.958 1.00 67.31 118 ILE A CA 1
ATOM 931 C C . ILE A 1 118 ? -28.605 9.381 35.739 1.00 67.31 118 ILE A C 1
ATOM 933 O O . ILE A 1 118 ? -28.967 10.448 36.232 1.00 67.31 118 ILE A O 1
ATOM 937 N N . GLN A 1 119 ? -29.445 8.600 35.046 1.00 47.66 119 GLN A N 1
ATOM 938 C CA . GLN A 1 119 ? -30.902 8.794 34.949 1.00 47.66 119 GLN A CA 1
ATOM 939 C C . GLN A 1 119 ? -31.639 7.984 36.015 1.00 47.66 119 GLN A C 1
ATOM 941 O O . GLN A 1 119 ? -32.694 8.480 36.467 1.00 47.66 119 GLN A O 1
#

Mean predicted aligned error: 14.27 Å

Foldseek 3Di:
DDPDPVVVVVCVVVVVVVVVVVVVVVVVVVVPPPPLDPPVVLVVLVVLLVVLVVLLVCVVVVNNCVVVVVADPVRSVVSNVVSVVSNVVSVVVNVVSVVSVVPPPPVVVVVVVVVVVVD

Solvent-accessible surface area (backbone atoms only — not comparable to full-atom values): 6739 Å² total; per-residue (Å²): 134,76,90,44,77,72,59,59,59,70,46,49,65,57,54,52,49,53,52,49,50,52,52,49,51,53,53,51,53,54,67,71,45,90,63,78,73,56,65,68,61,52,50,48,38,50,52,51,36,52,51,35,51,52,53,50,51,39,37,74,72,71,46,35,52,76,78,39,72,88,41,54,76,71,46,47,53,52,51,50,53,51,36,53,52,51,38,54,52,32,51,52,50,50,52,50,47,51,55,48,48,71,51,64,48,64,64,63,48,48,53,50,51,52,57,60,72,74,109

Organism: NCBI:txid1256200